Protein AF-A0A2W4LPJ7-F1 (afdb_monomer)

Foldseek 3Di:
DVVLVVQCVVVVDDSVVCLQPPVQVLAPQSDDDDPVNVVVVVVVCPDPNNVPPPPDDDDDRNCNVPD

Nearest PDB structures (foldseek):
  6zzq-assembly1_A  TM=8.975E-01  e=6.037E-03  Acinetobacter baumannii
  2ztm-assembly1_A  TM=8.852E-01  e=7.825E-03  Pseudomonas fragi
  5b4t-assembly1_A  TM=8.674E-01  e=8.349E-03  Alcaligenes faecalis
  1wmb-assembly1_A  TM=7.658E-01  e=1.014E-02  Pseudomonas fragi
  2q2w-assembly1_A  TM=7.652E-01  e=2.135E-01  Pseudomonas putida

Solvent-accessible surface area (backbone atoms only — not comparable to full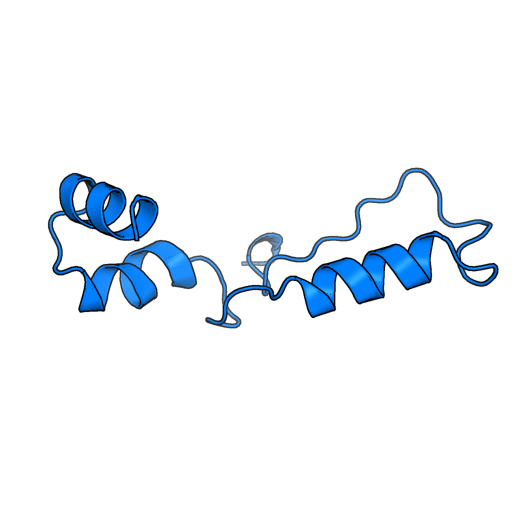-atom values): 4255 Å² total; per-residue (Å²): 107,76,65,51,57,51,48,18,69,74,70,73,46,57,62,86,48,33,53,56,72,60,70,25,56,65,19,78,64,60,61,85,88,52,70,66,60,54,48,51,53,50,52,48,58,76,31,84,89,26,73,84,72,70,99,74,85,86,86,84,55,47,57,38,91,76,110

Secondary structure (DSS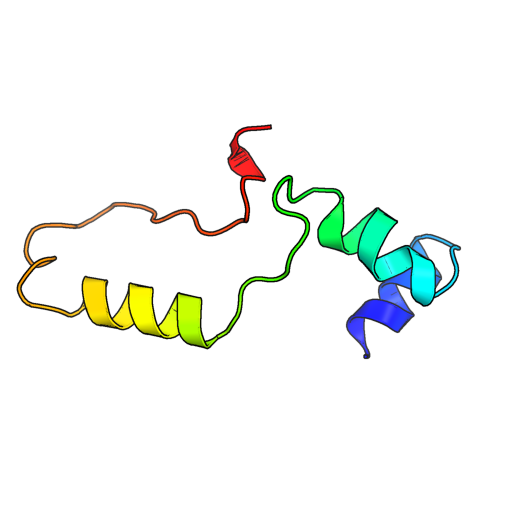P, 8-state):
-HHHHHHHHHH-S-HHHHIIIIISTT-TT-SPPPHHHHHHHHHHHTSGGGTT--S-----STTGGG-

Mean predicted aligned error: 4.86 Å

Radius of gyration: 15.99 Å; Cα contacts (8 Å, |Δi|>4): 46; chains: 1; bounding box: 31×26×45 Å

Structure (mmCIF, N/CA/C/O backbone):
data_A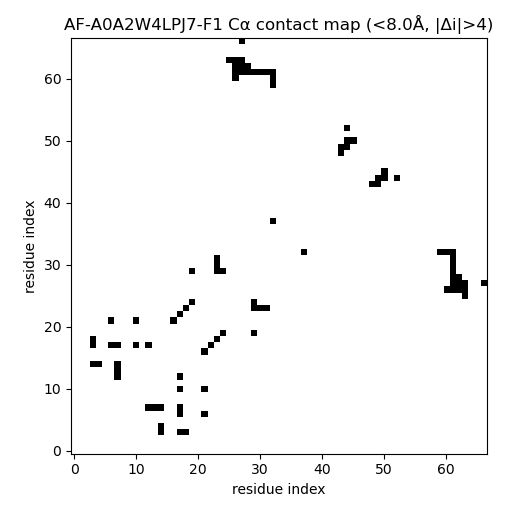F-A0A2W4LPJ7-F1
#
_entry.id   AF-A0A2W4LPJ7-F1
#
loop_
_atom_site.group_PDB
_atom_site.id
_atom_site.type_symbol
_atom_site.label_atom_id
_atom_site.label_alt_id
_atom_site.label_comp_id
_atom_site.label_asym_id
_atom_site.label_entity_id
_atom_site.label_seq_id
_atom_site.pdbx_PDB_ins_code
_atom_site.Cartn_x
_atom_site.Cartn_y
_atom_site.Cartn_z
_atom_site.occupancy
_atom_site.B_iso_or_equiv
_atom_site.auth_seq_id
_atom_site.auth_comp_id
_atom_site.auth_asym_id
_atom_site.auth_atom_id
_atom_site.pdbx_PDB_model_num
ATOM 1 N N . GLU A 1 1 ? -8.746 -10.574 13.904 1.00 62.25 1 GLU A N 1
ATOM 2 C CA . GLU A 1 1 ? -9.193 -11.088 15.221 1.00 62.25 1 GLU A CA 1
ATOM 3 C C . GLU A 1 1 ? -8.237 -10.730 16.355 1.00 62.25 1 GLU A C 1
ATOM 5 O O . GLU A 1 1 ? -8.614 -9.903 17.170 1.00 62.25 1 GLU A O 1
ATOM 10 N N . LYS A 1 2 ? -6.991 -11.236 16.389 1.00 77.25 2 LYS A N 1
ATOM 11 C CA . LYS A 1 2 ? -6.027 -10.899 17.467 1.00 77.25 2 LYS A CA 1
ATOM 12 C C . LYS A 1 2 ? -5.800 -9.395 17.669 1.00 77.25 2 LYS A C 1
ATOM 14 O O . LYS A 1 2 ? -5.665 -8.944 18.797 1.00 77.25 2 LYS A O 1
ATOM 19 N N . GLU A 1 3 ? -5.769 -8.634 16.581 1.00 76.31 3 GLU A N 1
ATOM 20 C CA . GLU A 1 3 ? -5.532 -7.189 16.623 1.00 76.31 3 GLU A CA 1
ATOM 21 C C . GL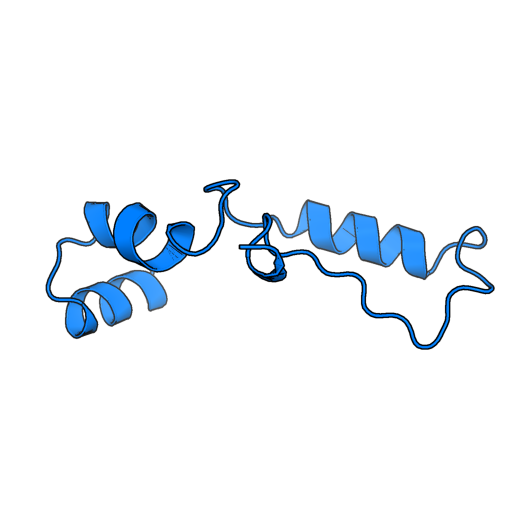U A 1 3 ? -6.724 -6.404 17.192 1.00 76.31 3 GLU A C 1
ATOM 23 O O . GLU A 1 3 ? -6.532 -5.515 18.012 1.00 76.31 3 GLU A O 1
ATOM 28 N N . ILE A 1 4 ? -7.956 -6.787 16.841 1.00 81.69 4 ILE A N 1
ATOM 29 C CA . ILE A 1 4 ? -9.183 -6.143 17.339 1.00 81.69 4 ILE A CA 1
ATOM 30 C C . ILE A 1 4 ? -9.332 -6.384 18.846 1.00 81.69 4 ILE A C 1
ATOM 32 O O . ILE A 1 4 ? -9.609 -5.445 19.590 1.00 81.69 4 ILE A O 1
ATOM 36 N N . ALA A 1 5 ? -9.081 -7.611 19.313 1.00 82.12 5 ALA A N 1
ATOM 37 C CA . ALA A 1 5 ? -9.149 -7.949 20.735 1.00 82.12 5 ALA A CA 1
ATOM 38 C C . ALA A 1 5 ? -8.120 -7.161 21.569 1.00 82.12 5 ALA A C 1
ATOM 40 O O . ALA A 1 5 ? -8.430 -6.669 22.655 1.00 82.12 5 ALA A O 1
ATOM 41 N N . GLU A 1 6 ? -6.903 -6.983 21.050 1.00 86.69 6 GLU A N 1
ATOM 42 C CA . GLU A 1 6 ? -5.879 -6.188 21.732 1.00 86.69 6 GLU A CA 1
ATOM 43 C C . GLU A 1 6 ? -6.228 -4.693 21.740 1.00 86.69 6 GLU A C 1
ATOM 45 O O . GLU A 1 6 ? -6.123 -4.039 22.777 1.00 86.69 6 GLU A O 1
ATOM 50 N N . GLN A 1 7 ? -6.720 -4.154 20.622 1.00 83.25 7 GLN A N 1
ATOM 51 C CA . GLN A 1 7 ? -7.170 -2.762 20.549 1.00 83.25 7 GLN A CA 1
ATOM 52 C C . GLN A 1 7 ? -8.385 -2.499 21.450 1.00 83.25 7 GLN A C 1
ATOM 54 O O . GLN A 1 7 ? -8.461 -1.447 22.072 1.00 83.25 7 GLN A O 1
ATOM 59 N N . THR A 1 8 ? -9.280 -3.474 21.618 1.00 85.12 8 THR A N 1
ATOM 60 C CA . THR A 1 8 ? -10.397 -3.429 22.585 1.00 85.12 8 THR A CA 1
ATOM 61 C C . THR A 1 8 ? -9.869 -3.300 24.009 1.00 85.12 8 THR A C 1
ATOM 63 O O . THR A 1 8 ? -10.305 -2.433 24.765 1.00 85.12 8 THR A O 1
ATOM 66 N N . ARG A 1 9 ? -8.873 -4.121 24.368 1.00 86.88 9 ARG A N 1
ATOM 67 C CA . ARG A 1 9 ? -8.233 -4.093 25.689 1.00 86.88 9 ARG A CA 1
ATOM 68 C C . ARG A 1 9 ? -7.549 -2.754 25.973 1.00 86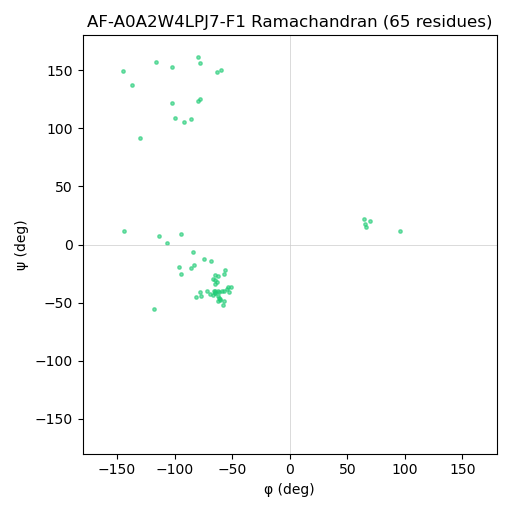.88 9 ARG A C 1
ATOM 70 O O . ARG A 1 9 ? -7.620 -2.270 27.099 1.00 86.88 9 ARG A O 1
ATOM 77 N N . VAL A 1 10 ? -6.876 -2.179 24.976 1.00 87.69 10 VAL A N 1
ATOM 78 C CA . VAL A 1 10 ? -6.132 -0.915 25.107 1.00 87.69 10 VAL A CA 1
ATOM 79 C C . VAL A 1 10 ? -7.064 0.298 25.104 1.00 87.69 10 VAL A C 1
ATOM 81 O O . VAL A 1 10 ? -6.895 1.194 25.927 1.00 87.69 10 VAL A O 1
ATOM 84 N N . ALA A 1 11 ? -8.043 0.333 24.201 1.00 82.88 11 ALA A N 1
ATOM 85 C CA . ALA A 1 11 ? -8.950 1.465 24.029 1.00 82.88 11 ALA A CA 1
ATOM 86 C C . ALA A 1 11 ? -10.136 1.454 25.010 1.00 82.88 11 ALA A C 1
ATOM 88 O O . ALA A 1 11 ? -10.770 2.488 25.203 1.00 82.88 11 ALA A O 1
ATOM 89 N N . GLY A 1 12 ? -10.441 0.311 25.639 1.00 87.69 12 GLY A N 1
ATOM 90 C CA . GLY A 1 12 ? -11.521 0.184 26.623 1.00 87.69 12 GLY A CA 1
ATOM 91 C C . GLY A 1 12 ? -12.932 0.297 26.033 1.00 87.69 12 GLY A C 1
ATOM 92 O O . GLY A 1 12 ? -13.873 0.594 26.767 1.00 87.69 12 GLY A O 1
ATOM 93 N N . ILE A 1 13 ? -13.081 0.076 24.725 1.00 88.06 13 ILE A N 1
ATOM 94 C CA . ILE A 1 13 ? -14.357 0.125 23.996 1.00 88.06 13 ILE A CA 1
ATOM 95 C C . ILE A 1 13 ? -14.704 -1.258 23.424 1.00 88.06 13 ILE A C 1
ATOM 97 O O . ILE A 1 13 ? -13.791 -2.056 23.224 1.00 88.06 13 ILE A O 1
ATOM 101 N N . PRO A 1 14 ? -15.987 -1.560 23.145 1.00 87.44 14 PRO A N 1
ATOM 102 C CA . PRO A 1 14 ? -16.400 -2.840 22.561 1.00 87.44 14 PRO A CA 1
ATOM 103 C C . PRO A 1 14 ? -15.760 -3.118 21.189 1.00 87.44 14 PRO A C 1
ATOM 105 O O . PRO A 1 14 ? -15.532 -2.187 20.416 1.00 87.44 14 PRO A O 1
ATOM 108 N N . GLU A 1 15 ? -15.543 -4.396 20.846 1.00 82.12 15 GLU A N 1
ATOM 109 C CA . GLU A 1 15 ? -14.915 -4.817 19.574 1.00 82.12 15 GLU A CA 1
ATOM 110 C C . GLU A 1 15 ? -15.608 -4.227 18.335 1.00 82.12 15 GLU A C 1
ATOM 112 O O . GLU A 1 15 ? -14.950 -3.832 17.373 1.00 82.12 15 GLU A O 1
ATOM 117 N N . GLU A 1 16 ? -16.938 -4.109 18.380 1.00 81.06 16 GLU A N 1
ATOM 118 C CA . GLU A 1 16 ? -17.754 -3.519 17.311 1.00 81.06 16 GLU A CA 1
ATOM 119 C C . GLU A 1 16 ? -17.428 -2.037 17.050 1.00 81.06 16 GLU A C 1
ATOM 121 O O . GLU A 1 16 ? -17.587 -1.561 15.929 1.00 81.06 16 GLU A O 1
ATOM 126 N N . GLN A 1 17 ? -16.934 -1.321 18.066 1.00 84.25 17 GLN A N 1
ATOM 127 C CA . GLN A 1 17 ? -16.558 0.092 17.987 1.00 84.25 17 GLN A CA 1
ATOM 128 C C . GLN A 1 17 ? -15.072 0.273 17.681 1.00 84.25 17 GLN A C 1
ATOM 130 O O . GLN A 1 17 ? -14.689 1.277 17.091 1.00 84.25 17 GLN A O 1
ATOM 135 N N . VAL A 1 18 ? -14.222 -0.698 18.027 1.00 86.81 18 VAL A N 1
ATOM 136 C CA . VAL A 1 18 ? -12.777 -0.643 17.742 1.00 86.81 18 VAL A CA 1
ATOM 137 C C . VAL A 1 18 ? -12.494 -0.475 16.259 1.00 86.81 18 VAL A C 1
ATOM 139 O O . VAL A 1 18 ? -11.602 0.289 15.880 1.00 86.81 18 VAL A O 1
ATOM 142 N N . LEU A 1 19 ? -13.266 -1.154 15.414 1.00 84.94 19 LEU A N 1
ATOM 143 C CA . LEU A 1 19 ? -13.084 -1.074 13.974 1.00 84.94 19 LEU A CA 1
ATOM 144 C C . LEU A 1 19 ? -13.203 0.372 13.481 1.00 84.94 19 LEU A C 1
ATOM 146 O O . LEU A 1 19 ? -12.308 0.878 12.810 1.00 84.94 19 LEU A O 1
ATOM 150 N N . THR A 1 20 ? -14.289 1.049 13.844 1.00 83.62 20 THR A N 1
ATOM 151 C CA . THR A 1 20 ? -14.604 2.392 13.355 1.00 83.62 20 THR A CA 1
ATOM 152 C C . THR A 1 20 ? -13.852 3.479 14.115 1.00 83.62 20 THR A C 1
ATOM 154 O O . THR A 1 20 ? -13.282 4.371 13.494 1.00 83.62 20 THR A O 1
ATOM 157 N N . GLU A 1 21 ? -13.800 3.396 15.445 1.00 83.50 21 GLU A N 1
ATOM 158 C CA . GLU A 1 21 ? -13.291 4.465 16.316 1.00 83.50 21 GLU A CA 1
ATOM 159 C C . GLU A 1 21 ? -11.776 4.438 16.515 1.00 83.50 21 GLU A C 1
ATOM 161 O O . GLU A 1 21 ? -11.191 5.453 16.896 1.00 83.50 21 GLU A O 1
ATOM 166 N N . VAL A 1 22 ? -11.128 3.298 16.271 1.00 84.69 22 VAL A N 1
ATOM 167 C CA . VAL A 1 22 ? -9.683 3.147 16.483 1.00 84.69 22 VAL A CA 1
ATOM 168 C C . VAL A 1 22 ? -8.978 2.823 15.178 1.00 84.69 22 VAL A C 1
ATOM 170 O O . VAL A 1 22 ? -8.069 3.549 14.786 1.00 84.69 22 VAL A O 1
ATOM 173 N N . MET A 1 23 ? -9.395 1.763 14.485 1.00 84.31 23 MET A N 1
ATOM 174 C CA . MET A 1 23 ? -8.654 1.284 13.314 1.00 84.31 23 MET A CA 1
ATOM 175 C C . MET A 1 23 ? -8.906 2.135 12.064 1.00 84.31 23 MET A C 1
ATOM 177 O O . MET A 1 23 ? -7.970 2.424 11.323 1.00 84.31 23 MET A O 1
ATOM 181 N N . LEU A 1 24 ? -10.153 2.550 11.829 1.00 88.06 24 LEU A N 1
ATOM 182 C CA . LEU A 1 24 ? -10.542 3.290 10.625 1.00 88.06 24 LEU A CA 1
ATOM 183 C C . LEU A 1 24 ? -10.574 4.807 10.819 1.00 88.06 24 LEU A C 1
ATO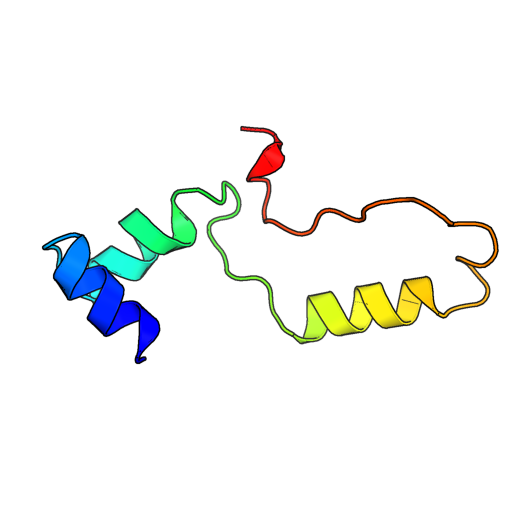M 185 O O . LEU A 1 24 ? -10.489 5.536 9.838 1.00 88.06 24 LEU A O 1
ATOM 189 N N . LYS A 1 25 ? -10.644 5.299 12.059 1.00 87.44 25 LYS A N 1
ATOM 190 C CA . LYS A 1 25 ? -10.681 6.736 12.374 1.00 87.44 25 LYS A CA 1
ATOM 191 C C . LYS A 1 25 ? -9.543 7.559 11.746 1.00 87.44 25 LYS A C 1
ATOM 193 O O . LYS A 1 25 ? -9.824 8.658 11.266 1.00 87.44 25 LYS A O 1
ATOM 198 N N . PRO A 1 26 ? -8.288 7.077 11.700 1.00 86.19 26 PRO A N 1
ATOM 199 C CA . PRO A 1 26 ? -7.209 7.807 11.037 1.00 86.19 26 PRO A CA 1
ATOM 200 C C . PRO A 1 26 ? -7.279 7.766 9.502 1.00 86.19 26 PRO A C 1
ATOM 202 O O . PRO A 1 26 ? -6.575 8.521 8.844 1.00 86.19 26 PRO A O 1
ATOM 205 N N . MET A 1 27 ? -8.111 6.903 8.909 1.00 89.50 27 MET A N 1
ATOM 206 C CA . MET A 1 27 ? -8.305 6.821 7.460 1.00 89.50 27 MET A CA 1
ATOM 207 C C . MET A 1 27 ? -9.580 7.574 7.056 1.00 89.50 27 MET A C 1
ATOM 209 O O . MET A 1 27 ? -10.673 7.048 7.264 1.00 89.50 27 MET A O 1
ATOM 213 N N . PRO A 1 28 ? -9.498 8.742 6.387 1.00 88.44 28 PRO A N 1
ATOM 214 C CA . PRO A 1 28 ? -10.679 9.436 5.864 1.00 88.44 28 PRO A CA 1
ATOM 215 C C . PRO A 1 28 ? -11.595 8.546 5.018 1.00 88.44 28 PRO A C 1
ATOM 217 O O . PRO A 1 28 ? -12.815 8.675 5.070 1.00 88.44 28 PRO A O 1
ATOM 220 N N . LYS A 1 29 ? -11.005 7.629 4.238 1.00 89.31 29 LYS A N 1
ATOM 221 C CA . LYS A 1 29 ? -11.744 6.672 3.405 1.00 89.31 29 LYS A CA 1
ATOM 222 C C . LYS A 1 29 ? -12.583 5.687 4.231 1.00 89.31 29 LYS A C 1
ATOM 224 O O . LYS A 1 29 ? -13.567 5.175 3.709 1.00 89.31 29 LYS A O 1
ATOM 229 N N . GLY A 1 30 ? -12.206 5.404 5.481 1.00 87.69 30 GLY A N 1
ATOM 230 C CA . GLY A 1 30 ? -12.963 4.541 6.392 1.00 87.69 30 GLY A CA 1
ATOM 231 C C . GLY A 1 30 ? -13.083 3.080 5.946 1.00 87.69 30 GLY A C 1
ATOM 232 O O . GLY A 1 30 ? -14.009 2.389 6.358 1.00 87.69 30 GLY A O 1
ATOM 233 N N . VAL A 1 31 ? -12.182 2.603 5.083 1.00 87.94 31 VAL A N 1
ATOM 234 C CA . VAL A 1 31 ? -12.169 1.222 4.577 1.00 87.94 31 VAL A CA 1
ATOM 235 C C . VAL A 1 31 ? -10.736 0.706 4.586 1.00 87.94 31 VAL A C 1
ATOM 237 O O . VAL A 1 31 ? -9.820 1.429 4.191 1.00 87.94 31 VAL A O 1
ATOM 240 N N . PHE A 1 32 ? -10.550 -0.545 5.014 1.00 90.50 32 PHE A N 1
ATOM 241 C CA . PHE A 1 32 ? -9.246 -1.203 4.968 1.00 90.50 32 PHE A CA 1
ATOM 242 C C . PHE A 1 32 ? -8.743 -1.366 3.541 1.00 90.50 32 PHE A C 1
ATOM 244 O O . PHE A 1 32 ? -9.514 -1.588 2.611 1.00 90.50 32 PHE A O 1
ATOM 251 N N . ILE A 1 33 ? -7.424 -1.317 3.406 1.00 93.94 33 ILE A N 1
ATOM 252 C CA . ILE A 1 33 ? -6.745 -1.610 2.152 1.00 93.94 33 ILE A CA 1
ATOM 253 C C . ILE A 1 33 ? -6.703 -3.126 1.963 1.00 93.94 33 ILE A C 1
ATOM 255 O O . ILE A 1 33 ? -6.218 -3.855 2.833 1.00 93.94 33 ILE A O 1
ATOM 259 N N . GLY A 1 34 ? -7.215 -3.589 0.828 1.00 94.94 34 GLY A N 1
ATOM 260 C CA . GLY A 1 34 ? -7.201 -4.992 0.436 1.00 94.94 34 GLY A CA 1
ATOM 261 C C . GLY A 1 34 ? -5.844 -5.455 -0.103 1.00 94.94 34 GLY A C 1
ATOM 262 O O . G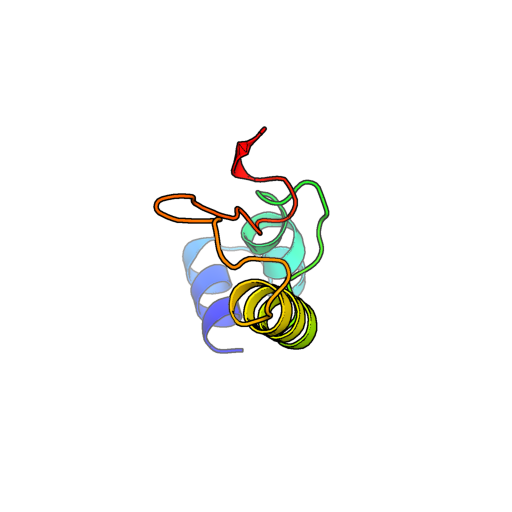LY A 1 34 ? -5.037 -4.676 -0.616 1.00 94.94 34 GLY A O 1
ATOM 263 N N . TYR A 1 35 ? -5.587 -6.764 -0.025 1.00 96.06 35 TYR A N 1
ATOM 264 C CA . TYR A 1 35 ? -4.379 -7.359 -0.612 1.00 96.06 35 TYR A CA 1
ATOM 265 C C . TYR A 1 35 ? -4.347 -7.253 -2.139 1.00 96.06 35 TYR A C 1
ATOM 267 O O . TYR A 1 35 ? -3.272 -7.161 -2.723 1.00 96.06 35 TYR A O 1
ATOM 275 N N . ASP A 1 36 ? -5.507 -7.266 -2.785 1.00 97.31 36 ASP A N 1
ATOM 276 C CA . ASP A 1 36 ? -5.676 -7.076 -4.222 1.00 97.31 36 ASP A CA 1
ATOM 277 C C . ASP A 1 36 ? -5.269 -5.665 -4.668 1.00 97.31 36 ASP A C 1
ATOM 279 O O . ASP A 1 36 ? -4.576 -5.528 -5.678 1.00 97.31 36 ASP A O 1
ATOM 283 N N . GLU A 1 37 ? -5.596 -4.633 -3.882 1.00 96.62 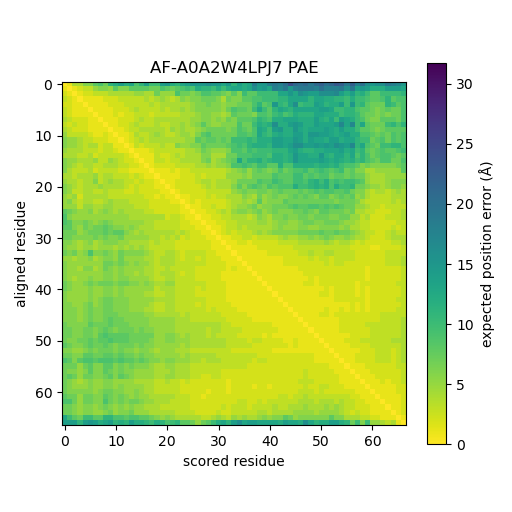37 GLU A N 1
ATOM 284 C CA . GLU A 1 37 ? -5.131 -3.259 -4.118 1.00 96.62 37 GLU A CA 1
ATOM 285 C C . GLU A 1 37 ? -3.591 -3.189 -4.070 1.00 96.62 37 GLU A C 1
ATOM 287 O O . GLU A 1 37 ? -2.954 -2.668 -4.990 1.00 96.62 37 GLU A O 1
ATOM 292 N N . LEU A 1 38 ? -2.970 -3.788 -3.045 1.00 97.38 38 LEU A N 1
ATOM 293 C CA . LEU A 1 38 ? -1.506 -3.835 -2.904 1.00 97.38 38 LEU A CA 1
ATOM 294 C C . LEU A 1 38 ? -0.832 -4.659 -4.010 1.00 97.38 38 LEU A C 1
ATOM 296 O O . LEU A 1 38 ? 0.223 -4.276 -4.528 1.00 97.38 38 LEU A O 1
ATOM 300 N N . ALA A 1 39 ? -1.439 -5.783 -4.392 1.00 98.00 39 ALA A N 1
ATOM 301 C CA . ALA A 1 39 ? -0.956 -6.628 -5.473 1.00 98.00 39 ALA A CA 1
ATOM 302 C C . ALA A 1 39 ? -1.020 -5.894 -6.818 1.00 98.00 39 ALA A C 1
ATOM 304 O O . ALA A 1 39 ? -0.058 -5.946 -7.582 1.00 98.00 39 ALA A O 1
ATOM 305 N N . GLY A 1 40 ? -2.101 -5.157 -7.088 1.00 98.31 40 GLY A N 1
ATOM 306 C CA . GLY A 1 40 ? -2.255 -4.349 -8.297 1.00 98.31 40 GLY A CA 1
ATOM 307 C C . GLY A 1 40 ? -1.211 -3.236 -8.405 1.00 98.31 40 GLY A C 1
ATOM 308 O O . GLY A 1 40 ? -0.588 -3.068 -9.454 1.00 98.31 40 GLY A O 1
ATOM 309 N N . ILE A 1 41 ? -0.950 -2.520 -7.308 1.00 97.88 41 ILE A N 1
ATOM 310 C CA . ILE A 1 41 ? 0.078 -1.466 -7.265 1.00 97.88 41 ILE A CA 1
ATOM 311 C C . ILE A 1 41 ? 1.474 -2.063 -7.461 1.00 97.88 41 ILE A C 1
ATOM 313 O O . ILE A 1 41 ? 2.279 -1.532 -8.227 1.00 97.88 41 ILE A O 1
ATOM 317 N N . THR A 1 42 ? 1.745 -3.205 -6.830 1.00 97.94 42 THR A N 1
ATOM 318 C CA . THR A 1 42 ? 3.004 -3.935 -7.018 1.00 97.94 42 THR A CA 1
ATOM 319 C C . THR A 1 42 ? 3.168 -4.376 -8.473 1.00 97.94 42 THR A C 1
ATOM 321 O O . THR A 1 42 ? 4.221 -4.148 -9.066 1.00 97.94 42 THR A O 1
ATOM 324 N N . ALA A 1 43 ? 2.119 -4.941 -9.080 1.00 98.31 43 ALA A N 1
ATOM 325 C CA . ALA A 1 43 ? 2.105 -5.346 -10.483 1.00 98.31 43 ALA A CA 1
ATOM 326 C C . ALA A 1 43 ? 2.371 -4.160 -11.428 1.00 98.31 43 ALA A C 1
ATOM 328 O O . ALA A 1 43 ? 3.124 -4.295 -12.393 1.00 98.31 43 ALA A O 1
ATOM 329 N N . PHE A 1 44 ? 1.812 -2.984 -11.131 1.00 98.19 44 PHE A N 1
ATOM 330 C CA . PHE A 1 44 ? 2.117 -1.751 -11.853 1.00 98.19 44 PHE A CA 1
ATOM 331 C C . PHE A 1 44 ? 3.597 -1.364 -11.722 1.00 98.19 44 PHE A C 1
ATOM 333 O O . PHE A 1 44 ? 4.249 -1.117 -12.739 1.00 98.19 44 PHE A O 1
ATOM 340 N N . LEU A 1 45 ? 4.143 -1.359 -10.503 1.00 97.81 45 LEU A N 1
ATOM 341 C CA . LEU A 1 45 ? 5.531 -0.969 -10.234 1.00 97.81 45 LEU A CA 1
ATOM 342 C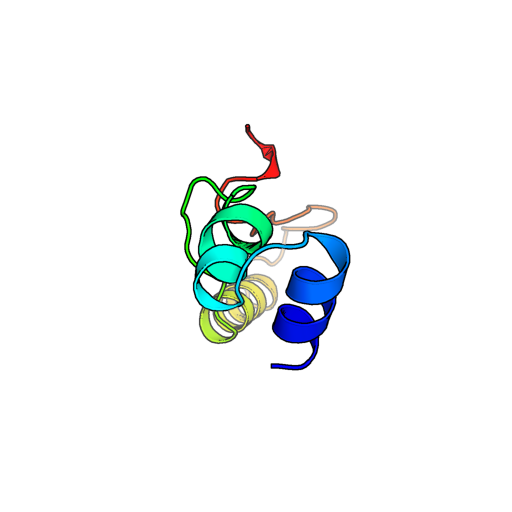 C . LEU A 1 45 ? 6.570 -1.885 -10.896 1.00 97.81 45 LEU A C 1
ATOM 344 O O . LEU A 1 45 ? 7.632 -1.409 -11.289 1.00 97.81 45 LEU A O 1
ATOM 348 N N . VAL A 1 46 ? 6.276 -3.178 -11.059 1.00 97.75 46 VAL A N 1
ATOM 349 C CA . VAL A 1 46 ? 7.167 -4.118 -11.770 1.00 97.75 46 VAL A CA 1
ATOM 350 C C . VAL A 1 46 ? 6.975 -4.105 -13.292 1.00 97.75 46 VAL A C 1
ATOM 352 O O . VAL A 1 46 ? 7.717 -4.766 -14.018 1.00 97.75 46 VAL A O 1
ATOM 355 N N . SER A 1 47 ? 5.976 -3.378 -13.798 1.00 98.56 47 SER A N 1
ATOM 356 C CA . SER A 1 47 ? 5.656 -3.340 -15.225 1.00 98.56 47 SER A CA 1
ATOM 357 C C . SER A 1 47 ? 6.593 -2.414 -16.020 1.00 98.56 47 SER A C 1
ATOM 359 O O . SER A 1 47 ? 7.189 -1.487 -15.464 1.00 98.56 47 SER A O 1
ATOM 361 N N . PRO A 1 48 ? 6.665 -2.562 -17.360 1.00 98.56 48 PRO A N 1
ATOM 362 C CA . PRO A 1 48 ? 7.417 -1.638 -18.212 1.00 98.56 48 PRO A CA 1
ATOM 363 C C . PRO A 1 48 ? 6.984 -0.168 -18.096 1.00 98.56 48 PRO A C 1
ATOM 365 O O . PRO A 1 48 ? 7.793 0.724 -18.357 1.00 98.56 48 PRO A O 1
ATOM 368 N N . ALA A 1 49 ? 5.733 0.098 -17.699 1.00 98.38 49 ALA A N 1
ATOM 369 C CA . ALA A 1 49 ? 5.207 1.454 -17.551 1.00 98.38 49 ALA A CA 1
ATOM 370 C C . ALA A 1 49 ? 5.890 2.228 -16.412 1.00 98.38 49 ALA A C 1
ATOM 372 O O . ALA A 1 49 ? 6.043 3.444 -16.498 1.00 98.38 49 ALA A O 1
ATOM 373 N N . ALA A 1 50 ? 6.355 1.526 -15.378 1.00 98.19 50 ALA A N 1
ATOM 374 C CA . ALA A 1 50 ? 6.993 2.120 -14.209 1.00 98.19 50 ALA A CA 1
ATOM 375 C C . ALA A 1 50 ? 8.529 2.164 -14.307 1.00 98.19 50 ALA A C 1
ATOM 377 O O . ALA A 1 50 ? 9.191 2.524 -13.340 1.00 98.19 50 ALA A O 1
ATOM 378 N N . ARG A 1 51 ? 9.127 1.846 -15.466 1.00 98.06 51 ARG A N 1
ATOM 379 C CA . ARG A 1 51 ? 10.581 1.607 -15.602 1.00 98.06 51 ARG A CA 1
ATOM 380 C C . ARG A 1 51 ? 11.513 2.734 -15.135 1.00 98.06 51 ARG A C 1
ATOM 382 O O . ARG A 1 51 ? 12.684 2.472 -14.893 1.00 98.06 51 ARG A O 1
ATOM 389 N N . ASN A 1 52 ? 11.017 3.968 -15.071 1.00 98.12 52 ASN A N 1
ATOM 390 C CA . ASN A 1 52 ? 11.773 5.144 -14.630 1.00 98.12 52 ASN A CA 1
ATOM 391 C C . ASN A 1 52 ? 11.249 5.725 -13.304 1.00 98.12 52 ASN A C 1
ATOM 393 O O . ASN A 1 52 ? 11.693 6.790 -12.885 1.00 98.12 52 ASN A O 1
ATOM 397 N N . ILE A 1 53 ? 10.311 5.047 -12.639 1.00 97.94 53 ILE A N 1
ATOM 398 C CA . ILE A 1 53 ? 9.842 5.406 -11.302 1.00 97.94 53 ILE A CA 1
ATOM 399 C C . ILE A 1 53 ? 10.798 4.756 -10.304 1.00 97.94 53 ILE A C 1
ATOM 401 O O . ILE A 1 53 ? 10.815 3.540 -10.138 1.00 97.94 53 ILE A O 1
ATOM 405 N N . THR A 1 54 ? 11.625 5.568 -9.652 1.00 97.62 54 THR A N 1
ATOM 406 C CA . THR A 1 54 ? 12.608 5.104 -8.667 1.00 97.62 54 THR A CA 1
ATOM 407 C C . THR A 1 54 ? 12.767 6.120 -7.537 1.00 97.62 54 THR A C 1
ATOM 409 O O . THR A 1 54 ? 12.560 7.321 -7.732 1.00 97.62 54 THR A O 1
ATOM 412 N N . GLY A 1 55 ? 13.086 5.637 -6.333 1.00 97.25 55 GLY A N 1
ATOM 413 C CA . GLY A 1 55 ? 13.267 6.469 -5.137 1.00 97.25 55 GLY A CA 1
ATOM 414 C C . GLY A 1 55 ? 11.999 7.169 -4.632 1.00 97.25 55 GLY A C 1
ATOM 415 O O . GLY A 1 55 ? 12.107 8.108 -3.850 1.00 97.25 55 GLY A O 1
ATOM 416 N N . GLN A 1 56 ? 10.816 6.750 -5.089 1.00 96.94 56 GLN A N 1
ATOM 417 C CA . GLN A 1 56 ? 9.534 7.333 -4.690 1.00 96.94 56 GLN A CA 1
ATOM 418 C C . GLN A 1 56 ? 8.820 6.457 -3.663 1.00 96.94 56 GLN A C 1
ATOM 420 O O . GLN A 1 56 ? 8.970 5.235 -3.661 1.00 96.94 56 GLN A O 1
ATOM 425 N N . VAL A 1 57 ? 7.989 7.090 -2.839 1.00 95.31 57 VAL A N 1
ATOM 426 C CA . VAL A 1 57 ? 7.043 6.411 -1.953 1.00 95.31 57 VAL A CA 1
ATOM 427 C C . VAL A 1 57 ? 5.658 6.506 -2.582 1.00 95.31 57 VAL A C 1
ATOM 429 O O . VAL A 1 57 ? 5.164 7.605 -2.823 1.00 95.31 57 VAL A O 1
ATOM 432 N N . ILE A 1 58 ? 5.027 5.360 -2.843 1.00 95.38 58 ILE A N 1
ATOM 433 C CA . ILE A 1 58 ? 3.604 5.314 -3.194 1.00 95.38 58 ILE A CA 1
ATOM 434 C C . ILE A 1 58 ? 2.823 5.132 -1.899 1.00 95.38 58 ILE A C 1
ATOM 436 O O . ILE A 1 58 ? 2.827 4.051 -1.313 1.00 95.38 58 ILE A O 1
ATOM 440 N N . VAL A 1 59 ? 2.188 6.208 -1.443 1.00 95.25 59 VAL A N 1
ATOM 441 C CA . VAL A 1 59 ? 1.385 6.198 -0.221 1.00 95.25 59 VAL A CA 1
ATOM 442 C C . VAL A 1 59 ? 0.017 5.584 -0.512 1.00 95.25 59 VAL A C 1
ATOM 444 O O . VAL A 1 59 ? -0.709 6.047 -1.391 1.00 95.25 59 VAL A O 1
ATOM 447 N N . VAL A 1 60 ? -0.325 4.535 0.236 1.00 95.19 60 VAL A N 1
ATOM 448 C CA . VAL A 1 60 ? -1.611 3.833 0.171 1.00 95.19 60 VAL A CA 1
ATOM 449 C C . VAL A 1 60 ? -2.117 3.717 1.600 1.00 95.19 60 VAL A C 1
ATOM 451 O O . VAL A 1 60 ? -1.735 2.806 2.324 1.00 95.19 60 VAL A O 1
ATOM 454 N N . ASP A 1 61 ? -2.899 4.693 2.045 1.00 93.56 61 ASP A N 1
ATOM 455 C CA . ASP A 1 61 ? -3.271 4.835 3.460 1.00 93.56 61 ASP A CA 1
ATOM 456 C C . ASP A 1 61 ? -4.707 5.349 3.659 1.00 93.56 61 ASP A C 1
ATOM 458 O O . ASP A 1 61 ? -5.079 5.773 4.750 1.00 93.56 61 ASP A O 1
ATOM 462 N N . GLY A 1 62 ? -5.514 5.377 2.594 1.00 92.69 62 GLY A N 1
ATOM 463 C CA . GLY A 1 62 ? -6.886 5.880 2.660 1.00 92.69 62 GLY A CA 1
ATOM 464 C C . GLY A 1 62 ? -7.005 7.378 2.969 1.00 92.69 62 GLY A C 1
ATOM 465 O O . GLY A 1 62 ? -8.092 7.809 3.352 1.00 92.69 62 GLY A O 1
ATOM 466 N N . GLY A 1 63 ? -5.931 8.158 2.793 1.00 92.31 63 GLY A N 1
ATOM 467 C CA . GLY A 1 63 ? -5.880 9.596 3.061 1.00 92.31 63 GLY A CA 1
ATOM 468 C C . GLY A 1 63 ? -5.327 9.961 4.439 1.00 92.31 63 GLY A C 1
ATOM 469 O O . GLY A 1 63 ? -5.458 11.112 4.839 1.00 92.31 63 GLY A O 1
ATOM 470 N N . TRP A 1 64 ? -4.735 9.016 5.173 1.00 92.94 64 TRP A N 1
ATOM 471 C CA . TRP A 1 64 ? -4.179 9.259 6.509 1.00 92.94 64 TRP A CA 1
ATOM 472 C C . TRP A 1 64 ? -3.131 10.382 6.500 1.00 92.94 64 TRP A C 1
ATOM 474 O O . TRP A 1 64 ? -3.191 11.313 7.295 1.00 92.94 64 TRP A O 1
ATOM 484 N N . THR A 1 65 ? -2.182 10.338 5.572 1.00 91.56 65 THR A N 1
ATOM 485 C CA . THR A 1 65 ? -1.042 11.269 5.510 1.00 91.56 65 THR A CA 1
ATOM 486 C C . THR A 1 65 ? -1.393 12.710 5.148 1.00 91.56 65 THR A C 1
ATOM 488 O O . THR A 1 65 ? -0.540 13.579 5.315 1.00 91.56 65 THR A O 1
ATOM 491 N N . VAL A 1 66 ? -2.600 12.977 4.641 1.00 89.19 66 VAL A N 1
ATOM 492 C CA . VAL A 1 66 ? -3.022 14.311 4.171 1.00 89.19 66 VAL A CA 1
ATOM 493 C C . VAL A 1 66 ? -4.017 15.004 5.113 1.00 89.19 66 VAL A C 1
ATOM 495 O O . VAL A 1 66 ? -4.479 16.100 4.799 1.00 89.19 66 VAL A O 1
ATOM 498 N N . GLN A 1 67 ? -4.369 14.374 6.239 1.00 74.25 67 GLN A N 1
ATOM 499 C CA . GLN A 1 67 ? -5.262 14.959 7.248 1.00 74.25 67 GLN A CA 1
ATOM 500 C C . GLN A 1 67 ? -4.678 16.205 7.925 1.00 74.25 67 GLN A C 1
ATOM 502 O O . GLN A 1 67 ? -3.450 16.246 8.165 1.00 74.25 67 GLN A O 1
#

Sequence (67 aa):
EKEIAEQTRVAGIPEEQVLTEVMLKPMPKGVFIGYDELAGITAFLVSPAARNITGQVIVVDGGWTVQ

pLDDT: mean 90.35, std 7.3, range [62.25, 98.56]